Protein AF-A0A8R7QCN0-F1 (afdb_monomer_lite)

Radius of gyration: 29.91 Å; chains: 1; bounding box: 81×60×98 Å

Foldseek 3Di:
DDDDDDDDDDDPDDDDDPDDPPPPDDDDDDDDDDDDDDDDDDDDDDDDDDDDDDPPDPPPPPPQPWDKDKDWDWDQLQQFQKADDDPPTHHVVVVVQVVVCVVQVDGKDKDWPDIDGHRDTDPTTMMMIIDGDPDPDDPPDDDPPDD

InterPro domains:
  IPR001406 Pseudouridine synthase I, TruA [PTHR11142] (59-140)
  IPR020094 Pseudouridine synthase TruA/RsuA/RluB/E/F, N-terminal [G3DSA:3.30.70.580] (64-145)
  IPR020097 Pseudouridine synthase I, TruA, alpha/beta domain [PF01416] (72-139)
  IPR020103 Pseudouridine synthase, catalytic domain superfamily [SSF55120] (66-133)

Organism: Triticum urartu (NCBI:txid4572)

pLDDT: mean 71.64, std 24.47, range [29.69, 98.75]

Structure (mmCIF, N/CA/C/O backbone):
data_AF-A0A8R7QCN0-F1
#
_entry.id   AF-A0A8R7QCN0-F1
#
loop_
_atom_site.group_PDB
_atom_site.id
_atom_site.type_symbol
_atom_site.label_atom_id
_atom_site.label_alt_id
_atom_site.label_comp_id
_atom_site.label_asym_id
_atom_site.label_entity_id
_atom_site.label_seq_id
_atom_site.pdbx_PDB_ins_code
_atom_site.Cartn_x
_atom_site.Cartn_y
_atom_site.Cartn_z
_atom_site.occupancy
_atom_site.B_iso_or_equiv
_atom_site.auth_seq_id
_atom_site.auth_comp_id
_atom_site.auth_asym_id
_atom_site.auth_atom_id
_atom_site.pdbx_PDB_model_num
ATOM 1 N N . MET A 1 1 ? 46.929 -16.250 -44.861 1.00 38.62 1 MET A N 1
ATOM 2 C CA . MET A 1 1 ? 47.378 -17.323 -43.952 1.00 38.62 1 MET A CA 1
ATOM 3 C C . MET A 1 1 ? 47.033 -16.895 -42.537 1.00 38.62 1 MET A C 1
ATOM 5 O O . MET A 1 1 ? 47.497 -15.836 -42.154 1.00 38.62 1 MET A O 1
ATOM 9 N N . SER A 1 2 ? 46.220 -17.712 -41.854 1.00 43.03 2 SER A N 1
ATOM 10 C CA . SER A 1 2 ? 46.008 -17.809 -40.394 1.00 43.03 2 SER A CA 1
ATOM 11 C C . SER A 1 2 ? 45.502 -16.584 -39.616 1.00 43.03 2 SER A C 1
ATOM 13 O O . SER A 1 2 ? 45.979 -15.481 -39.806 1.00 43.03 2 SER A O 1
ATOM 15 N N . ALA A 1 3 ? 44.604 -16.698 -38.641 1.00 41.59 3 ALA A N 1
ATOM 16 C CA . ALA A 1 3 ? 43.683 -17.749 -38.209 1.00 41.59 3 ALA A CA 1
ATOM 17 C C . ALA A 1 3 ? 42.694 -17.070 -37.240 1.00 41.59 3 ALA A C 1
ATOM 19 O O . ALA A 1 3 ? 43.055 -16.113 -36.558 1.00 41.59 3 ALA A O 1
ATOM 20 N N . ALA A 1 4 ? 41.459 -17.564 -37.195 1.00 44.78 4 ALA A N 1
ATOM 21 C CA . ALA A 1 4 ? 40.470 -17.205 -36.187 1.00 44.78 4 ALA A CA 1
ATOM 22 C C . ALA A 1 4 ? 40.949 -17.617 -34.782 1.00 44.78 4 ALA A C 1
ATOM 24 O O . ALA A 1 4 ? 41.517 -18.698 -34.627 1.00 44.78 4 ALA A O 1
ATOM 25 N N . SER A 1 5 ? 40.677 -16.799 -33.764 1.00 42.38 5 SER A N 1
ATOM 26 C CA . SER A 1 5 ? 40.748 -17.218 -32.361 1.00 42.38 5 SER A CA 1
ATOM 27 C C . SER A 1 5 ? 39.349 -17.187 -31.755 1.00 42.38 5 SER A C 1
ATOM 29 O O . SER A 1 5 ? 38.712 -16.137 -31.669 1.00 42.38 5 SER A O 1
ATOM 31 N N . SER A 1 6 ? 38.900 -18.382 -31.400 1.00 44.47 6 SER A N 1
ATOM 32 C CA . SER A 1 6 ? 37.605 -18.744 -30.849 1.00 44.47 6 SER A CA 1
ATOM 33 C C . SER A 1 6 ? 37.387 -18.250 -29.417 1.00 44.47 6 SER A C 1
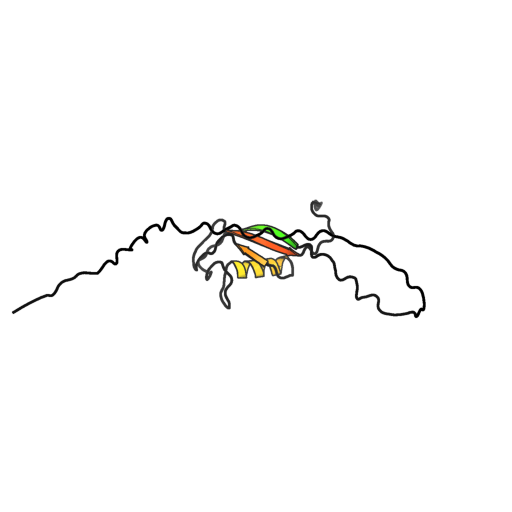ATOM 35 O O . SER A 1 6 ? 38.297 -18.278 -28.596 1.00 44.47 6 SER A O 1
ATOM 37 N N . ASP A 1 7 ? 36.152 -17.821 -29.166 1.00 41.59 7 ASP A N 1
ATOM 38 C CA . ASP A 1 7 ? 35.223 -18.290 -28.128 1.00 41.59 7 ASP A CA 1
ATOM 39 C C . ASP A 1 7 ? 35.794 -18.916 -26.840 1.00 41.59 7 ASP A C 1
ATOM 41 O O . ASP A 1 7 ? 36.429 -19.970 -26.886 1.00 41.59 7 ASP A O 1
ATOM 45 N N . SER A 1 8 ? 35.452 -18.328 -25.686 1.00 44.06 8 SER A N 1
ATOM 46 C CA . SER A 1 8 ? 34.793 -19.034 -24.568 1.00 44.06 8 SER A CA 1
ATOM 47 C C . SER A 1 8 ? 34.525 -18.080 -23.401 1.00 44.06 8 SER A C 1
ATOM 49 O O . SER A 1 8 ? 35.437 -17.506 -22.811 1.00 44.06 8 SER A O 1
ATOM 51 N N . ALA A 1 9 ? 33.246 -17.936 -23.061 1.00 45.06 9 ALA A N 1
ATOM 52 C CA . ALA A 1 9 ? 32.762 -17.252 -21.872 1.00 45.06 9 ALA A CA 1
ATOM 53 C C . ALA A 1 9 ? 33.144 -18.018 -20.589 1.00 45.06 9 ALA A C 1
ATOM 55 O O . ALA A 1 9 ? 32.789 -19.185 -20.423 1.00 45.06 9 ALA A O 1
ATOM 56 N N . GLU A 1 10 ? 33.821 -17.349 -19.653 1.00 42.72 10 GLU A N 1
ATOM 57 C CA . GLU A 1 10 ? 34.035 -17.854 -18.294 1.00 42.72 10 GLU A CA 1
ATOM 58 C C . GLU A 1 10 ? 32.732 -17.764 -17.487 1.00 42.72 10 GLU A C 1
ATOM 60 O O . GLU A 1 10 ? 32.305 -16.698 -17.039 1.00 42.72 10 GLU A O 1
ATOM 65 N N . ILE A 1 11 ? 32.088 -18.912 -17.284 1.00 42.19 11 ILE A N 1
ATOM 66 C CA . ILE A 1 11 ? 31.006 -19.072 -16.315 1.00 42.19 11 ILE A CA 1
ATOM 67 C C . ILE A 1 11 ? 31.655 -19.186 -14.933 1.00 42.19 11 ILE A C 1
ATOM 69 O O . ILE A 1 11 ? 32.186 -20.233 -14.566 1.00 42.19 11 ILE A O 1
ATOM 73 N N . ALA A 1 12 ? 31.606 -18.102 -14.159 1.00 43.50 12 ALA A N 1
ATOM 74 C CA . ALA A 1 12 ? 32.033 -18.088 -12.766 1.00 43.50 12 ALA A CA 1
ATOM 75 C C . ALA A 1 12 ? 31.157 -19.046 -11.939 1.00 43.50 12 ALA A C 1
ATOM 77 O O . ALA A 1 12 ? 30.015 -18.747 -11.582 1.00 43.50 12 ALA A O 1
ATOM 78 N N . THR A 1 13 ? 31.693 -20.225 -11.634 1.00 43.62 13 THR A N 1
ATOM 79 C CA . THR A 1 13 ? 31.077 -21.182 -10.717 1.00 43.62 13 THR A CA 1
ATOM 80 C C . THR A 1 13 ? 31.020 -20.579 -9.317 1.00 43.62 13 THR A C 1
ATOM 82 O O . THR A 1 13 ? 32.052 -20.307 -8.703 1.00 43.62 13 THR A O 1
ATOM 85 N N . ALA A 1 14 ? 29.807 -20.383 -8.799 1.00 49.41 14 ALA A N 1
ATOM 86 C CA . ALA A 1 14 ? 29.559 -19.984 -7.422 1.00 49.41 14 ALA A CA 1
ATOM 87 C C . ALA A 1 14 ? 30.157 -21.025 -6.459 1.00 49.41 14 ALA A C 1
ATOM 89 O O . ALA A 1 14 ? 29.590 -22.098 -6.241 1.00 49.41 14 ALA A O 1
ATOM 90 N N . SER A 1 15 ? 31.320 -20.701 -5.891 1.00 47.34 15 SER A N 1
ATOM 91 C CA . SER A 1 15 ? 31.954 -21.468 -4.823 1.00 47.34 15 SER A CA 1
ATOM 92 C C . SER A 1 15 ? 31.022 -21.476 -3.610 1.00 47.34 15 SER A C 1
ATOM 94 O O . SER A 1 15 ? 30.825 -20.455 -2.943 1.00 47.34 15 SER A O 1
ATOM 96 N N . LYS A 1 16 ? 30.372 -22.619 -3.360 1.00 52.97 16 LYS A N 1
ATOM 97 C CA . LYS A 1 16 ? 29.611 -22.857 -2.131 1.00 52.97 16 LYS A CA 1
ATOM 98 C C . LYS A 1 16 ? 30.584 -22.687 -0.970 1.00 52.97 16 LYS A C 1
ATOM 100 O O . LYS A 1 16 ? 31.524 -23.467 -0.844 1.00 52.97 16 LYS A O 1
ATOM 105 N N . ARG A 1 17 ? 30.372 -21.653 -0.148 1.00 53.75 17 ARG A N 1
ATOM 106 C CA . ARG A 1 17 ? 31.164 -21.444 1.069 1.00 53.75 17 ARG A CA 1
ATOM 107 C C . ARG A 1 17 ? 31.120 -22.740 1.890 1.00 53.75 17 ARG A C 1
ATOM 109 O O . ARG A 1 17 ? 30.017 -23.260 2.083 1.00 53.75 17 ARG A O 1
ATOM 116 N N . PRO A 1 18 ? 32.267 -23.280 2.328 1.00 55.44 18 PRO A N 1
ATOM 117 C CA . PRO A 1 18 ? 32.273 -24.461 3.173 1.00 55.44 18 PRO A CA 1
ATOM 118 C C . PRO A 1 18 ? 31.493 -24.158 4.455 1.00 55.44 18 PRO A C 1
ATOM 120 O O . PRO A 1 18 ? 31.589 -23.066 5.014 1.00 55.44 18 PRO A O 1
ATOM 123 N N . PHE A 1 19 ? 30.668 -25.118 4.862 1.00 53.12 19 PHE A N 1
ATOM 124 C CA . PHE A 1 19 ? 29.919 -25.068 6.109 1.00 53.12 19 PHE A CA 1
ATOM 125 C C . PHE A 1 19 ? 30.932 -25.062 7.257 1.00 53.12 19 PHE A C 1
ATOM 127 O O . PHE A 1 19 ? 31.676 -26.028 7.404 1.00 53.12 19 PHE A O 1
ATOM 134 N N . ASP A 1 20 ? 31.006 -23.964 8.006 1.00 65.88 20 ASP A N 1
ATOM 135 C CA . ASP A 1 20 ? 31.843 -23.855 9.199 1.00 65.88 20 ASP A CA 1
ATOM 136 C C . ASP A 1 20 ? 31.054 -24.405 10.401 1.00 65.88 20 ASP A C 1
ATOM 138 O O . ASP A 1 20 ? 30.088 -23.766 10.831 1.00 65.88 20 ASP A O 1
ATOM 142 N N . PRO A 1 21 ? 31.406 -25.589 10.938 1.00 57.31 21 PRO A N 1
ATOM 143 C CA . PRO A 1 21 ? 30.690 -26.191 12.057 1.00 57.31 21 PRO A CA 1
ATOM 144 C C . PRO A 1 21 ? 30.990 -25.507 13.405 1.00 57.31 21 PRO A C 1
ATOM 146 O O . PRO A 1 21 ? 30.455 -25.948 14.421 1.00 57.31 21 PRO A O 1
ATOM 149 N N . TYR A 1 22 ? 31.823 -24.456 13.435 1.00 59.56 22 TYR A N 1
ATOM 150 C CA . TYR A 1 22 ? 32.251 -23.758 14.655 1.00 59.56 22 TYR A CA 1
ATOM 151 C C . TYR A 1 22 ? 31.707 -22.331 14.806 1.00 59.56 22 TYR A C 1
ATOM 153 O O . TYR A 1 22 ? 32.154 -21.598 15.693 1.00 59.56 22 TYR A O 1
ATOM 161 N N . LEU A 1 23 ? 30.707 -21.931 14.015 1.00 57.31 23 LEU A N 1
ATOM 162 C CA . LEU A 1 23 ? 29.909 -20.742 14.323 1.00 57.31 23 LEU A CA 1
ATOM 163 C C . LEU A 1 23 ? 29.146 -20.996 15.628 1.00 57.31 23 LEU A C 1
ATOM 165 O O . LEU A 1 23 ? 28.084 -21.611 15.637 1.00 57.31 23 LEU A O 1
ATOM 169 N N . ALA A 1 24 ? 29.742 -20.563 16.740 1.00 57.66 24 ALA A N 1
ATOM 170 C CA . ALA A 1 24 ? 29.119 -20.572 18.051 1.00 57.66 24 ALA A CA 1
ATOM 171 C C . ALA A 1 24 ? 27.722 -19.952 17.944 1.00 57.66 24 ALA A C 1
ATOM 173 O O . ALA A 1 24 ? 27.579 -18.840 17.427 1.00 57.66 24 ALA A O 1
ATOM 174 N N . ASP A 1 25 ? 26.709 -20.683 18.414 1.00 62.59 25 ASP A N 1
ATOM 175 C CA . ASP A 1 25 ? 25.338 -20.188 18.468 1.00 62.59 25 ASP A CA 1
ATOM 176 C C . ASP A 1 25 ? 25.339 -18.813 19.153 1.00 62.59 25 ASP A C 1
ATOM 178 O O . ASP A 1 25 ? 25.856 -18.694 20.274 1.00 62.59 25 ASP A O 1
ATOM 182 N N . PRO A 1 26 ? 24.801 -17.754 18.516 1.00 61.84 26 PRO A N 1
ATOM 183 C CA . PRO A 1 26 ? 24.686 -16.466 19.171 1.00 61.84 26 PRO A CA 1
ATOM 184 C C . PRO A 1 26 ? 23.806 -16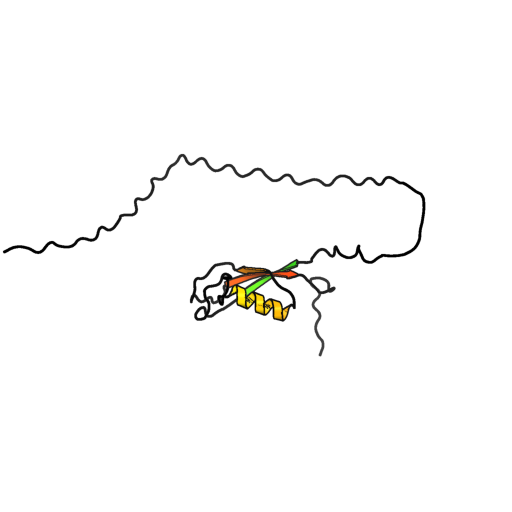.659 20.403 1.00 61.84 26 PRO A C 1
ATOM 186 O O . PRO A 1 26 ? 22.641 -17.053 20.305 1.00 61.84 26 PRO A O 1
ATOM 189 N N . SER A 1 27 ? 24.383 -16.414 21.579 1.00 58.09 27 SER A N 1
ATOM 190 C CA . SER A 1 27 ? 23.649 -16.514 22.830 1.00 58.09 27 SER A CA 1
ATOM 191 C C . SER A 1 27 ? 22.417 -15.602 22.765 1.00 58.09 27 SER A C 1
ATOM 193 O O . SER A 1 27 ? 22.504 -14.466 22.284 1.00 58.09 27 SER A O 1
ATOM 195 N N . PRO A 1 28 ? 21.242 -16.085 23.206 1.00 55.19 28 PRO A N 1
ATOM 196 C CA . PRO A 1 28 ? 20.036 -15.277 23.172 1.00 55.19 28 PRO A CA 1
ATOM 197 C C . PRO A 1 28 ? 20.249 -14.008 24.011 1.00 55.19 28 PRO A C 1
ATOM 199 O O . PRO A 1 28 ? 20.808 -14.095 25.110 1.00 55.19 28 PRO A O 1
ATOM 202 N N . PRO A 1 29 ? 19.815 -12.829 23.525 1.00 58.94 29 PRO A N 1
ATOM 203 C CA . PRO A 1 29 ? 19.999 -11.581 24.252 1.00 58.94 29 PRO A CA 1
ATOM 204 C C . PRO A 1 29 ? 19.328 -11.663 25.627 1.00 58.94 29 PRO A C 1
ATOM 206 O O . PRO A 1 29 ? 18.272 -12.282 25.796 1.00 58.94 29 PRO A O 1
ATOM 209 N N . SER A 1 30 ? 19.950 -11.035 26.624 1.00 59.88 30 SER A N 1
ATOM 210 C CA . SER A 1 30 ? 19.446 -11.001 27.994 1.00 59.88 30 SER A CA 1
ATOM 211 C C . SER A 1 30 ? 18.025 -10.425 28.043 1.00 59.88 30 SER A C 1
ATOM 213 O O . SER A 1 30 ? 17.713 -9.405 27.428 1.00 59.88 30 SER A O 1
ATOM 215 N N . LYS A 1 31 ? 17.130 -11.102 28.778 1.00 58.19 31 LYS A N 1
ATOM 216 C CA . LYS A 1 31 ? 15.742 -10.659 28.975 1.00 58.19 31 LYS A CA 1
ATOM 217 C C . LYS A 1 31 ? 15.738 -9.284 29.650 1.00 58.19 31 LYS A C 1
ATOM 219 O O . LYS A 1 31 ? 16.268 -9.142 30.749 1.00 58.19 31 LYS A O 1
ATOM 224 N N . LEU A 1 32 ? 15.099 -8.302 29.012 1.00 55.72 32 LEU A N 1
ATOM 225 C CA . LEU A 1 32 ? 14.836 -6.983 29.593 1.00 55.72 32 LEU A CA 1
ATOM 226 C C . LEU A 1 32 ? 14.117 -7.138 30.944 1.00 55.72 32 LEU A C 1
ATOM 228 O O . LEU A 1 32 ? 13.079 -7.801 31.029 1.00 55.72 32 LEU A O 1
ATOM 232 N N . GLN A 1 33 ? 14.671 -6.530 31.996 1.00 49.09 33 GLN A N 1
ATOM 233 C CA . GLN A 1 33 ? 14.044 -6.499 33.315 1.00 49.09 33 GLN A CA 1
ATOM 234 C C . GLN A 1 33 ? 12.736 -5.706 33.257 1.00 49.09 33 GLN A C 1
ATOM 236 O O . GLN A 1 33 ? 12.685 -4.554 32.830 1.00 49.09 33 GLN A O 1
ATOM 241 N N . ARG A 1 34 ? 11.664 -6.350 33.715 1.00 42.19 34 ARG A N 1
ATOM 242 C CA . ARG A 1 34 ? 10.357 -5.736 33.929 1.00 42.19 34 ARG A CA 1
ATOM 243 C C . ARG A 1 34 ? 10.473 -4.831 35.159 1.00 42.19 34 ARG A C 1
ATOM 245 O O . ARG A 1 34 ? 10.591 -5.347 36.265 1.00 42.19 34 ARG A O 1
ATOM 252 N N . PHE A 1 35 ? 10.478 -3.512 34.962 1.00 39.28 35 PHE A N 1
ATOM 253 C CA . PHE A 1 35 ? 10.437 -2.543 36.060 1.00 39.28 35 PHE A CA 1
ATOM 254 C C . PHE A 1 35 ? 9.152 -2.760 36.866 1.00 39.28 35 PHE A C 1
ATOM 256 O O . PHE A 1 35 ? 8.046 -2.537 36.370 1.00 39.28 35 PHE A O 1
ATOM 263 N N . SER A 1 36 ? 9.305 -3.265 38.087 1.00 40.31 36 SER A N 1
ATOM 264 C CA . SER A 1 36 ? 8.235 -3.345 39.071 1.00 40.31 36 SER A CA 1
ATOM 265 C C . SER A 1 36 ? 7.957 -1.951 39.616 1.00 40.31 36 SER A C 1
ATOM 267 O O . SER A 1 36 ? 8.863 -1.234 40.029 1.00 40.31 36 SER A O 1
ATOM 269 N N . GLN A 1 37 ? 6.683 -1.595 39.580 1.00 47.97 37 GLN A N 1
ATOM 270 C CA . GLN A 1 37 ? 6.100 -0.377 40.106 1.00 47.97 37 GLN A CA 1
ATOM 271 C C . GLN A 1 37 ? 6.156 -0.377 41.641 1.00 47.97 37 GLN A C 1
ATOM 273 O O . GLN A 1 37 ? 5.504 -1.199 42.280 1.00 47.97 37 GLN A O 1
ATOM 278 N N . SER A 1 38 ? 6.921 0.548 42.207 1.00 39.97 38 SER A N 1
ATOM 279 C CA . SER A 1 38 ? 6.882 1.009 43.600 1.00 39.97 38 SER A CA 1
ATOM 280 C C . SER A 1 38 ? 7.568 2.390 43.559 1.00 39.97 38 SER A C 1
ATOM 282 O O . SER A 1 38 ? 8.585 2.540 42.895 1.00 39.97 38 SER A O 1
ATOM 284 N N . ASP A 1 39 ? 7.019 3.507 44.025 1.00 38.31 39 ASP A N 1
ATOM 285 C CA . ASP A 1 39 ? 6.270 3.733 45.247 1.00 38.31 39 ASP A CA 1
ATOM 286 C C . ASP A 1 39 ? 5.387 4.981 45.105 1.00 38.31 39 ASP A C 1
ATOM 288 O O . ASP A 1 39 ? 5.775 5.989 44.512 1.00 38.31 39 ASP A O 1
ATOM 292 N N . ILE A 1 40 ? 4.187 4.904 45.674 1.00 43.50 40 ILE A N 1
ATOM 293 C CA . ILE A 1 40 ? 3.369 6.062 46.030 1.00 43.50 40 ILE A CA 1
ATOM 294 C C . ILE A 1 40 ? 3.667 6.349 47.499 1.00 43.50 40 ILE A C 1
ATOM 296 O O . ILE A 1 40 ? 3.443 5.471 48.327 1.00 43.50 40 ILE A O 1
ATOM 300 N N . SER A 1 41 ? 4.065 7.581 47.812 1.00 37.03 41 SER A N 1
ATOM 301 C CA . SER A 1 41 ? 3.922 8.156 49.153 1.00 37.03 41 SER A CA 1
ATOM 302 C C . SER A 1 41 ? 3.537 9.634 49.025 1.00 37.03 41 SER A C 1
ATOM 304 O O . SER A 1 41 ? 4.290 10.388 48.406 1.00 37.03 41 SER A O 1
ATOM 306 N N . PRO A 1 42 ? 2.384 10.067 49.567 1.00 48.94 42 PRO A N 1
ATOM 307 C CA . PRO A 1 42 ? 2.023 11.475 49.668 1.00 48.94 42 PRO A CA 1
ATOM 308 C C . PRO A 1 42 ? 2.649 12.069 50.937 1.00 48.94 42 PRO A C 1
ATOM 310 O O . PRO A 1 42 ? 2.633 11.434 51.990 1.00 48.94 42 PRO A O 1
ATOM 313 N N . ALA A 1 43 ? 3.199 13.276 50.840 1.00 42.03 43 ALA A N 1
ATOM 314 C CA . ALA A 1 43 ? 3.627 14.050 51.999 1.00 42.03 43 ALA A CA 1
ATOM 315 C C . ALA A 1 43 ? 3.057 15.466 51.891 1.00 42.03 43 ALA A C 1
ATOM 317 O O . ALA A 1 43 ? 3.231 16.146 50.879 1.00 42.03 43 ALA A O 1
ATOM 318 N N . ASP A 1 44 ? 2.338 15.842 52.941 1.00 38.84 44 ASP A N 1
ATOM 319 C CA . ASP A 1 44 ? 1.604 17.084 53.124 1.00 38.84 44 ASP A CA 1
ATOM 320 C C . ASP A 1 44 ? 2.524 18.313 53.216 1.00 38.84 44 ASP A C 1
ATOM 322 O O . ASP A 1 44 ? 3.538 18.295 53.916 1.00 38.84 44 ASP A O 1
ATOM 326 N N . ALA A 1 45 ? 2.115 19.413 52.579 1.00 44.75 45 ALA A N 1
ATOM 327 C CA . ALA A 1 45 ? 2.524 20.767 52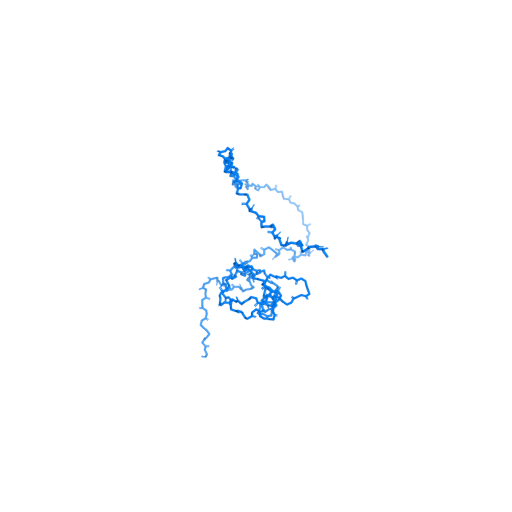.944 1.00 44.75 45 ALA A CA 1
ATOM 328 C C . ALA A 1 45 ? 1.386 21.750 52.615 1.00 44.75 45 ALA A C 1
ATOM 330 O O . ALA A 1 45 ? 1.046 21.974 51.455 1.00 44.75 45 ALA A O 1
ATOM 331 N N . ASP A 1 46 ? 0.784 22.282 53.676 1.00 33.62 46 ASP A N 1
ATOM 332 C CA . ASP A 1 46 ? -0.206 23.359 53.698 1.00 33.62 46 ASP A CA 1
ATOM 333 C C . ASP A 1 46 ? 0.458 24.748 53.551 1.00 33.62 46 ASP A C 1
ATOM 335 O O . ASP A 1 46 ? 1.624 24.903 53.919 1.00 33.62 46 ASP A O 1
ATOM 339 N N . SER A 1 47 ? -0.331 25.732 53.082 1.00 33.94 47 SER A N 1
ATOM 340 C CA . SER A 1 47 ? -0.208 27.204 53.223 1.00 33.94 47 SER A CA 1
ATOM 341 C C . SER A 1 47 ? -0.126 28.037 51.927 1.00 33.94 47 SER A C 1
ATOM 343 O O . SER A 1 47 ? 0.924 28.125 51.295 1.00 33.94 47 SER A O 1
ATOM 345 N N . GLY A 1 48 ? -1.177 28.842 51.698 1.00 29.69 48 GLY A N 1
ATOM 346 C CA . GLY A 1 48 ? -1.075 30.204 51.139 1.00 29.69 48 GLY A CA 1
ATOM 347 C C . GLY A 1 48 ? -1.652 30.393 49.733 1.00 29.69 48 GLY A C 1
ATOM 348 O O . GLY A 1 48 ? -1.114 29.869 48.769 1.00 29.69 48 GLY A O 1
ATOM 349 N N . GLY A 1 49 ? -2.757 31.136 49.617 1.00 30.88 49 GLY A N 1
ATOM 350 C CA . GLY A 1 49 ? -3.525 31.282 48.377 1.00 30.88 49 GLY A CA 1
ATOM 351 C C . GLY A 1 49 ? -3.012 32.318 47.376 1.00 30.88 49 GLY A C 1
ATOM 352 O O . GLY A 1 49 ? -2.152 33.124 47.695 1.00 30.88 49 GLY A O 1
ATOM 353 N N . GLU A 1 50 ? -3.617 32.301 46.186 1.00 32.91 50 GLU A N 1
ATOM 354 C CA . GLU A 1 50 ? -4.187 33.459 45.483 1.00 32.91 50 GLU A CA 1
ATOM 355 C C . GLU A 1 50 ? -4.990 32.970 44.263 1.00 32.91 50 GLU A C 1
ATOM 357 O O . GLU A 1 50 ? -4.702 31.935 43.663 1.00 32.91 50 GLU A O 1
ATOM 362 N N . ALA A 1 51 ? -6.085 33.668 43.970 1.00 39.00 51 ALA A N 1
ATOM 363 C CA . ALA A 1 51 ? -7.075 33.293 42.975 1.00 39.00 51 ALA A CA 1
ATOM 364 C C . ALA A 1 51 ? -6.708 33.798 41.572 1.00 39.00 51 ALA A C 1
ATOM 366 O O . ALA A 1 51 ? -6.361 34.962 41.409 1.00 39.00 51 ALA A O 1
ATOM 367 N N . GLY A 1 52 ? -6.968 32.963 40.560 1.00 37.38 52 GLY A N 1
ATOM 368 C CA . GLY A 1 52 ? -7.321 33.416 39.212 1.00 37.38 52 GLY A CA 1
ATOM 369 C C . GLY A 1 52 ? -6.304 33.113 38.111 1.00 37.38 52 GLY A C 1
ATOM 370 O O . GLY A 1 52 ? -5.196 33.625 38.142 1.00 37.38 52 GLY A O 1
ATOM 371 N N . ALA A 1 53 ? -6.788 32.376 37.098 1.00 47.84 53 ALA A N 1
ATOM 372 C CA . ALA A 1 53 ? -6.162 32.055 35.805 1.00 47.84 53 ALA A CA 1
ATOM 373 C C . ALA A 1 53 ? -4.947 31.101 35.927 1.00 47.84 53 ALA A C 1
ATOM 375 O O . ALA A 1 53 ? -4.031 31.341 36.689 1.00 47.84 53 ALA A O 1
ATOM 376 N N . GLU A 1 54 ? -4.837 29.949 35.264 1.00 41.00 54 GLU A N 1
ATOM 377 C CA . GLU A 1 54 ? -5.203 29.586 33.894 1.00 41.00 54 GLU A CA 1
ATOM 378 C C . GLU A 1 54 ? -5.411 28.054 33.847 1.00 41.00 54 GLU A C 1
ATOM 380 O O . GLU A 1 54 ? -4.463 27.271 33.914 1.00 41.00 54 GLU A O 1
ATOM 385 N N . SER A 1 55 ? -6.663 27.587 33.783 1.00 42.97 55 SER A N 1
ATOM 386 C CA . SER A 1 55 ? -7.004 26.157 33.895 1.00 42.97 55 SER A CA 1
ATOM 387 C C . SER A 1 55 ? -7.014 25.392 32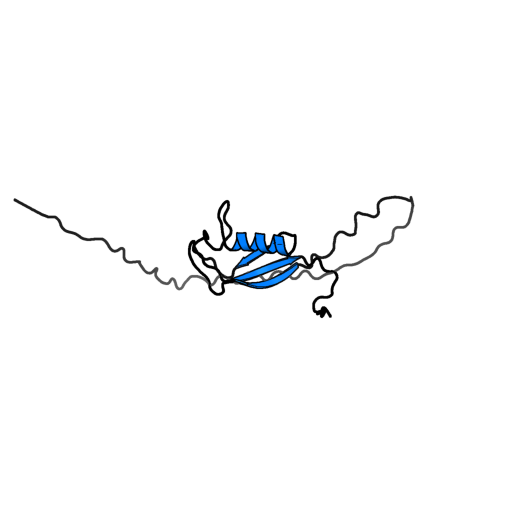.560 1.00 42.97 55 SER A C 1
ATOM 389 O O . SER A 1 55 ? -7.771 24.432 32.419 1.00 42.97 55 SER A O 1
ATOM 391 N N . GLU A 1 56 ? -6.211 25.779 31.565 1.00 45.94 56 GLU A N 1
ATOM 392 C CA . GLU A 1 56 ? -6.272 25.164 30.221 1.00 45.94 56 GLU A CA 1
ATOM 393 C C . GLU A 1 56 ? -5.088 24.247 29.863 1.00 45.94 56 GLU A C 1
ATOM 395 O O . GLU A 1 56 ? -5.101 23.602 28.817 1.00 45.94 56 GLU A O 1
ATOM 400 N N . ALA A 1 57 ? -4.085 24.095 30.735 1.00 46.88 57 ALA A N 1
ATOM 401 C CA . ALA A 1 57 ? -2.847 23.384 30.385 1.00 46.88 57 ALA A CA 1
ATOM 402 C C . ALA A 1 57 ? -2.800 21.877 30.740 1.00 46.88 57 ALA A C 1
ATOM 404 O O . ALA A 1 57 ? -1.837 21.201 30.387 1.00 46.88 57 ALA A O 1
ATOM 405 N N . MET A 1 58 ? -3.815 21.308 31.406 1.00 44.34 58 MET A N 1
ATOM 406 C CA . MET A 1 58 ? -3.760 19.926 31.937 1.00 44.34 58 MET A CA 1
ATOM 407 C C . MET A 1 58 ? -4.926 19.020 31.494 1.00 44.34 58 MET A C 1
ATOM 409 O O . MET A 1 58 ? -5.426 18.200 32.258 1.00 44.34 58 MET A O 1
ATOM 413 N N . ALA A 1 59 ? -5.348 19.117 30.228 1.00 45.66 59 ALA A N 1
ATOM 414 C CA . ALA A 1 59 ? -6.281 18.164 29.596 1.00 45.66 59 ALA A CA 1
ATOM 415 C C . ALA A 1 59 ? -5.647 17.333 28.453 1.00 45.66 59 ALA A C 1
ATOM 417 O O . ALA A 1 59 ? -6.346 16.639 27.713 1.00 45.66 59 ALA A O 1
ATOM 418 N N . GLY A 1 60 ? -4.323 17.411 28.282 1.00 42.53 60 GLY A N 1
ATOM 419 C CA . GLY A 1 60 ? -3.631 16.964 27.066 1.00 42.53 60 GLY A CA 1
ATOM 420 C C . GLY A 1 60 ? -3.149 15.512 27.031 1.00 42.53 60 GLY A C 1
ATOM 421 O O . GLY A 1 60 ? -2.645 15.082 26.002 1.00 42.53 60 GLY A O 1
ATOM 422 N N . ALA A 1 61 ? -3.304 14.730 28.101 1.00 48.31 61 ALA A N 1
ATOM 423 C CA . ALA A 1 61 ? -2.902 13.321 28.119 1.00 48.31 61 ALA A CA 1
ATOM 424 C C . ALA A 1 61 ? -4.101 12.389 27.882 1.00 48.31 61 ALA A C 1
ATOM 426 O O . ALA A 1 61 ? -4.323 11.427 28.619 1.00 48.31 61 ALA A O 1
ATOM 427 N N . ARG A 1 62 ? -4.911 12.643 26.843 1.00 54.47 62 ARG A N 1
ATOM 428 C CA . ARG A 1 62 ? -5.727 11.545 26.304 1.00 54.47 62 ARG A CA 1
ATOM 429 C C . ARG A 1 62 ? -4.730 10.550 25.736 1.00 54.47 62 ARG A C 1
ATOM 431 O O . ARG A 1 62 ? -4.122 10.836 24.715 1.00 54.47 62 ARG A O 1
ATOM 438 N N . LEU A 1 63 ? -4.555 9.412 26.409 1.00 57.41 63 LEU A N 1
ATOM 439 C CA . LEU A 1 63 ? -3.861 8.251 25.854 1.00 57.41 63 LEU A CA 1
ATOM 440 C C . LEU A 1 63 ? -4.318 8.104 24.399 1.00 57.41 63 LEU A C 1
ATOM 442 O O . LEU A 1 63 ? -5.510 7.855 24.173 1.00 57.41 63 LEU A O 1
ATOM 446 N N . SER A 1 64 ? -3.424 8.352 23.434 1.00 63.16 64 SER A N 1
ATOM 447 C CA . SER A 1 64 ? -3.777 8.246 22.024 1.00 63.16 64 SER A CA 1
ATOM 448 C C . SER A 1 64 ? -4.228 6.809 21.813 1.00 63.16 64 SER A C 1
ATOM 450 O O . SER A 1 64 ? -3.481 5.844 21.985 1.00 63.16 64 SER A O 1
ATOM 452 N N . ARG A 1 65 ? -5.528 6.630 21.572 1.00 79.94 65 ARG A N 1
ATOM 453 C CA . ARG A 1 65 ? -6.094 5.295 21.378 1.00 79.94 65 ARG A CA 1
ATOM 454 C C . ARG A 1 65 ? -5.858 4.905 19.933 1.00 79.94 65 ARG A C 1
ATOM 456 O O . ARG A 1 65 ? -6.803 4.838 19.148 1.00 79.94 65 ARG A O 1
ATOM 463 N N . THR A 1 66 ? -4.589 4.724 19.588 1.00 89.06 66 THR A N 1
ATOM 464 C CA . THR A 1 66 ? -4.168 4.224 18.287 1.00 89.06 66 THR A CA 1
ATOM 465 C C . THR A 1 66 ? -4.683 2.803 18.137 1.00 89.06 66 THR A C 1
ATOM 467 O O . THR A 1 66 ? -4.320 1.910 18.900 1.00 89.06 66 THR A O 1
ATOM 470 N N . GLN A 1 67 ? -5.569 2.606 17.169 1.00 91.00 67 GLN A N 1
ATOM 471 C CA . GLN A 1 67 ? -6.090 1.303 16.802 1.00 91.00 67 GLN A CA 1
ATOM 472 C C . GLN A 1 67 ? -5.388 0.836 15.532 1.00 91.00 67 GLN A C 1
ATOM 474 O O . GLN A 1 67 ? -5.314 1.574 14.548 1.00 91.00 67 GLN A O 1
ATOM 479 N N . ARG A 1 68 ? -4.910 -0.408 15.555 1.00 94.88 68 ARG A N 1
ATOM 480 C CA . ARG A 1 68 ? -4.333 -1.067 14.387 1.00 94.88 68 ARG A CA 1
ATOM 481 C C . ARG A 1 68 ? -5.409 -1.845 13.645 1.00 94.88 68 ARG A C 1
ATOM 483 O O . ARG A 1 68 ? -6.108 -2.658 14.253 1.00 94.88 68 ARG A O 1
ATOM 490 N N . TYR A 1 69 ? -5.509 -1.607 12.344 1.00 96.00 69 TYR A N 1
ATOM 491 C CA . TYR A 1 69 ? -6.411 -2.312 11.438 1.00 96.00 69 TYR A CA 1
ATOM 492 C C . TYR A 1 69 ? -5.605 -3.118 10.427 1.00 96.00 69 TYR A C 1
ATOM 494 O O . TYR A 1 69 ? -4.591 -2.637 9.924 1.00 96.00 69 TYR A O 1
ATOM 502 N N . LEU A 1 70 ? -6.066 -4.330 10.127 1.00 97.81 70 LEU A N 1
ATOM 503 C CA . LEU A 1 70 ? -5.558 -5.132 9.020 1.00 97.81 70 LEU A CA 1
ATOM 504 C C . LEU A 1 70 ? -6.389 -4.824 7.773 1.00 97.81 70 LEU A C 1
ATOM 506 O O . LEU A 1 70 ? -7.618 -4.823 7.838 1.00 97.81 70 LEU A O 1
ATOM 510 N N . VAL A 1 71 ? -5.725 -4.570 6.652 1.00 97.50 71 VAL A N 1
ATOM 511 C CA . VAL A 1 71 ? -6.368 -4.219 5.384 1.00 97.50 71 VAL A CA 1
ATOM 512 C C . VAL A 1 71 ? -5.705 -5.027 4.278 1.00 97.50 71 VAL A C 1
ATOM 514 O O . VAL A 1 71 ? -4.483 -5.016 4.159 1.00 97.50 71 VAL A O 1
ATOM 517 N N . ALA A 1 72 ? -6.489 -5.736 3.474 1.00 98.06 72 ALA A N 1
ATOM 518 C CA . ALA A 1 72 ? -6.001 -6.371 2.255 1.00 98.06 72 ALA A CA 1
ATOM 519 C C . ALA A 1 72 ? -6.251 -5.427 1.077 1.00 98.06 72 ALA A C 1
ATOM 521 O O . ALA A 1 72 ? -7.355 -4.896 0.945 1.00 98.06 72 ALA A O 1
ATOM 522 N N . VAL A 1 73 ? -5.231 -5.196 0.251 1.00 97.88 73 VAL A N 1
ATOM 523 C CA . VAL A 1 73 ? -5.330 -4.318 -0.918 1.00 97.88 73 VAL A CA 1
ATOM 524 C C . VAL A 1 73 ? -4.959 -5.058 -2.196 1.00 97.88 73 VAL A C 1
ATOM 526 O O . VAL A 1 73 ? -3.954 -5.769 -2.259 1.00 97.88 73 VAL A O 1
ATOM 529 N N . GLU A 1 74 ? -5.771 -4.841 -3.222 1.00 98.44 74 GLU A N 1
ATOM 530 C CA . GLU A 1 74 ? -5.492 -5.219 -4.602 1.00 98.44 74 GLU A CA 1
ATOM 531 C C . GLU A 1 74 ? -5.003 -3.988 -5.370 1.00 98.44 74 GLU A C 1
ATOM 533 O O . GLU A 1 74 ? -5.500 -2.876 -5.158 1.00 98.44 74 GLU A O 1
ATOM 538 N N . TYR A 1 75 ? -4.027 -4.163 -6.260 1.00 98.31 75 TYR A N 1
ATOM 539 C CA . TYR A 1 75 ? -3.601 -3.099 -7.161 1.00 98.31 75 TYR A CA 1
ATOM 540 C C . TYR A 1 75 ? -2.988 -3.618 -8.461 1.00 98.31 75 TYR A C 1
ATOM 542 O O . TYR A 1 75 ? -2.209 -4.574 -8.490 1.00 98.31 75 TYR A O 1
ATOM 550 N N . ASP A 1 76 ? -3.266 -2.873 -9.531 1.00 98.38 76 ASP A N 1
ATOM 551 C CA . ASP A 1 76 ? -2.491 -2.911 -10.762 1.00 98.38 76 ASP A CA 1
ATOM 552 C C . ASP A 1 76 ? -1.218 -2.058 -10.602 1.00 98.38 76 ASP A C 1
ATOM 554 O O . ASP A 1 76 ? -1.282 -0.831 -10.478 1.00 98.38 76 ASP A O 1
ATOM 558 N N . GLY A 1 77 ? -0.059 -2.722 -10.614 1.00 98.31 77 GLY A N 1
ATOM 559 C CA . GLY A 1 77 ? 1.260 -2.119 -10.458 1.00 98.31 77 GLY A CA 1
ATOM 560 C C . GLY A 1 77 ? 1.742 -1.250 -11.618 1.00 98.31 77 GLY A C 1
ATOM 561 O O . GLY A 1 77 ? 2.688 -0.488 -11.415 1.00 98.31 77 GLY A O 1
ATOM 562 N N . THR A 1 78 ? 1.114 -1.300 -12.802 1.00 98.56 78 THR A N 1
ATOM 563 C CA . THR A 1 78 ? 1.617 -0.643 -14.032 1.00 98.56 78 THR A CA 1
ATOM 564 C C . THR A 1 78 ? 1.905 0.852 -13.880 1.00 98.56 78 THR A C 1
ATOM 566 O O . THR A 1 78 ? 2.786 1.389 -14.547 1.00 98.56 78 THR A O 1
ATOM 569 N N . ARG A 1 79 ? 1.179 1.539 -12.990 1.00 98.19 79 ARG A N 1
ATOM 570 C CA . ARG A 1 79 ? 1.300 2.988 -12.747 1.00 98.19 79 ARG A CA 1
ATOM 571 C C . ARG A 1 79 ? 1.912 3.332 -11.387 1.00 98.19 79 ARG A C 1
ATOM 573 O O . ARG A 1 79 ? 1.643 4.421 -10.861 1.00 98.19 79 ARG A O 1
ATOM 580 N N . PHE A 1 80 ? 2.665 2.403 -10.802 1.00 98.56 80 PHE A N 1
ATOM 581 C CA . PHE A 1 80 ? 3.338 2.577 -9.521 1.00 98.56 80 PHE A CA 1
ATOM 582 C C . PHE A 1 80 ? 4.829 2.262 -9.620 1.00 98.56 80 PHE A C 1
ATOM 584 O O . PHE A 1 80 ? 5.237 1.227 -10.146 1.00 98.56 80 PHE A O 1
ATOM 591 N N . SER A 1 81 ? 5.638 3.113 -8.996 1.00 98.50 81 SER A N 1
ATOM 592 C CA . SER A 1 81 ? 7.087 2.948 -8.837 1.00 98.50 81 SER A CA 1
ATOM 593 C C . SER A 1 81 ? 7.433 2.009 -7.666 1.00 98.50 81 SER A C 1
ATOM 595 O O . SER A 1 81 ? 8.402 2.232 -6.944 1.00 98.50 81 SER A O 1
ATOM 597 N N . GLY A 1 82 ? 6.609 0.981 -7.448 1.00 98.31 82 GLY A N 1
ATOM 598 C CA . GLY A 1 82 ? 6.708 0.019 -6.350 1.00 98.31 82 GLY A CA 1
ATOM 599 C C . GLY A 1 82 ? 5.733 0.284 -5.201 1.00 98.31 82 GLY A C 1
ATOM 600 O O . GLY A 1 82 ? 4.983 1.270 -5.187 1.00 98.31 82 GLY A O 1
ATOM 601 N N . SER A 1 83 ? 5.713 -0.629 -4.224 1.00 98.44 83 SER A N 1
ATOM 602 C CA . SER A 1 83 ? 4.779 -0.522 -3.097 1.00 98.44 83 SER A CA 1
ATOM 603 C C . SER A 1 83 ? 5.246 0.439 -2.005 1.00 98.44 83 SER A C 1
ATOM 605 O O . SER A 1 83 ? 4.426 1.162 -1.440 1.00 98.44 83 SER A O 1
ATOM 6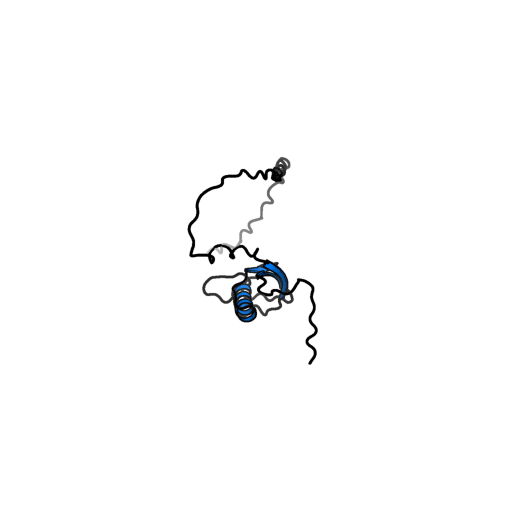07 N N . GLN A 1 84 ? 6.548 0.478 -1.714 1.00 98.06 84 GLN A N 1
ATOM 608 C CA . GLN A 1 84 ? 7.112 1.306 -0.646 1.00 98.06 84 GLN A CA 1
ATOM 609 C C . GLN A 1 84 ? 7.138 2.787 -1.034 1.00 98.06 84 GLN A C 1
ATOM 611 O O . GLN A 1 84 ? 7.495 3.120 -2.157 1.00 98.06 84 GLN A O 1
ATOM 616 N N . GLN A 1 85 ? 6.838 3.673 -0.079 1.00 97.00 85 GLN A N 1
ATOM 617 C CA . GLN A 1 85 ? 6.946 5.121 -0.265 1.00 97.00 85 GLN A CA 1
ATOM 618 C C . GLN A 1 85 ? 8.347 5.527 -0.734 1.00 97.00 85 GLN A C 1
ATOM 620 O O . GLN A 1 85 ? 9.341 5.172 -0.104 1.00 97.00 85 GLN A O 1
ATOM 625 N N . GLN A 1 86 ? 8.392 6.345 -1.781 1.00 94.50 86 GLN A N 1
ATOM 626 C CA . GLN A 1 86 ? 9.590 7.022 -2.267 1.00 94.50 86 GLN A CA 1
ATOM 627 C C . GLN A 1 86 ? 9.271 8.512 -2.487 1.00 94.50 86 GLN A C 1
ATOM 629 O O . GLN A 1 86 ? 8.108 8.851 -2.741 1.00 94.50 86 GLN A O 1
ATOM 634 N N . PRO A 1 87 ? 10.252 9.421 -2.369 1.00 95.50 87 PRO A N 1
ATOM 635 C CA . PRO A 1 87 ? 10.058 10.836 -2.683 1.00 95.50 87 PRO A CA 1
ATOM 636 C C . PRO A 1 87 ? 9.701 11.041 -4.161 1.00 95.50 87 PRO A C 1
ATOM 638 O O . PRO A 1 87 ? 10.282 10.391 -5.025 1.00 95.50 87 PRO A O 1
ATOM 641 N N . ASN A 1 88 ? 8.782 11.967 -4.456 1.00 95.62 88 ASN A N 1
ATOM 642 C CA . ASN A 1 88 ? 8.414 12.391 -5.820 1.00 95.62 88 ASN A CA 1
ATOM 643 C C . ASN A 1 88 ? 7.970 11.261 -6.769 1.00 95.62 88 ASN A C 1
ATOM 645 O O . ASN A 1 88 ? 8.039 11.406 -7.987 1.00 95.62 88 ASN A O 1
ATOM 649 N N . GLN A 1 89 ? 7.524 10.128 -6.228 1.00 97.62 89 GLN A N 1
ATOM 650 C CA . GLN A 1 89 ? 7.113 8.961 -6.998 1.00 97.62 89 GLN A CA 1
ATOM 651 C C . GLN A 1 89 ? 5.739 8.489 -6.545 1.00 97.62 89 GLN A C 1
ATOM 653 O O . GLN A 1 89 ? 5.414 8.490 -5.354 1.00 97.62 89 GLN A O 1
ATOM 658 N N . ARG A 1 90 ? 4.936 8.026 -7.502 1.00 98.25 90 ARG A N 1
ATOM 659 C CA . ARG A 1 90 ? 3.637 7.429 -7.203 1.00 98.25 90 ARG A CA 1
ATOM 660 C C . ARG A 1 90 ? 3.843 5.987 -6.753 1.00 98.25 90 ARG A C 1
ATOM 662 O O . ARG A 1 90 ? 4.278 5.148 -7.533 1.00 98.25 90 ARG A O 1
ATOM 669 N N . THR A 1 91 ? 3.522 5.696 -5.499 1.00 98.75 91 THR A N 1
ATOM 670 C CA . THR A 1 91 ? 3.724 4.380 -4.866 1.00 98.75 91 THR A CA 1
ATOM 671 C C . THR A 1 91 ? 2.431 3.912 -4.212 1.00 98.75 91 THR A C 1
ATOM 673 O O . THR A 1 91 ? 1.556 4.732 -3.915 1.00 98.75 91 THR A O 1
ATOM 676 N N . VAL A 1 92 ? 2.292 2.604 -3.989 1.00 98.31 92 VAL A N 1
ATOM 677 C CA . VAL A 1 92 ? 1.068 2.044 -3.387 1.00 98.31 92 VAL A CA 1
ATOM 678 C C . VAL A 1 92 ? 0.849 2.612 -1.982 1.00 98.31 92 VAL A C 1
ATOM 680 O O . VAL A 1 92 ? -0.223 3.144 -1.702 1.00 98.31 92 VAL A O 1
ATOM 683 N N . VAL A 1 93 ? 1.872 2.587 -1.118 1.00 98.31 93 VAL A N 1
ATOM 684 C CA . VAL A 1 93 ? 1.781 3.148 0.243 1.00 98.31 93 VAL A CA 1
ATOM 685 C C . VAL A 1 93 ? 1.473 4.646 0.219 1.00 98.31 93 VAL A C 1
ATOM 687 O O . VAL A 1 93 ? 0.687 5.100 1.047 1.00 98.31 93 VAL A O 1
ATOM 690 N N . GLY A 1 94 ? 2.029 5.410 -0.726 1.00 98.12 94 GLY A N 1
ATOM 691 C CA . GLY A 1 94 ? 1.741 6.843 -0.837 1.00 98.12 94 GLY A CA 1
ATOM 692 C C . GLY A 1 94 ? 0.287 7.133 -1.164 1.00 98.12 94 GLY A C 1
ATOM 693 O O . GLY A 1 94 ? -0.363 7.897 -0.453 1.00 98.12 94 GLY A O 1
ATOM 694 N N . VAL A 1 95 ? -0.260 6.448 -2.169 1.00 98.06 95 VAL A N 1
ATOM 695 C CA . VAL A 1 95 ? -1.676 6.597 -2.528 1.00 98.06 95 VAL A CA 1
ATOM 696 C C . VAL A 1 95 ? -2.591 6.119 -1.400 1.00 98.06 95 VAL A C 1
ATOM 698 O O . VAL A 1 95 ? -3.592 6.774 -1.115 1.00 98.06 95 VAL A O 1
ATOM 701 N N . LEU A 1 96 ? -2.243 5.029 -0.708 1.00 97.81 96 LEU A N 1
ATOM 702 C CA . LEU A 1 96 ? -3.006 4.578 0.457 1.00 97.81 96 LEU A CA 1
ATOM 703 C C . LEU A 1 96 ? -2.987 5.618 1.582 1.00 97.81 96 LEU A C 1
ATOM 705 O O . LEU A 1 96 ? -4.042 5.924 2.131 1.00 97.81 96 LEU A O 1
ATOM 709 N N . LYS A 1 97 ? -1.829 6.207 1.905 1.00 97.44 97 LYS A N 1
ATOM 710 C CA . LYS A 1 97 ? -1.733 7.267 2.922 1.00 97.44 97 LYS A CA 1
ATOM 711 C C . LYS A 1 97 ? -2.597 8.473 2.568 1.00 97.44 97 LYS A C 1
ATOM 713 O O . LYS A 1 97 ? -3.316 8.963 3.433 1.00 97.44 97 LYS A O 1
ATOM 718 N N . GLU A 1 98 ? -2.572 8.921 1.315 1.00 97.06 98 GLU A N 1
ATOM 719 C CA . GLU A 1 98 ? -3.436 10.012 0.850 1.00 97.06 98 GLU A CA 1
ATOM 720 C C . GLU A 1 98 ? -4.926 9.658 0.946 1.00 97.06 98 GLU A C 1
ATOM 722 O O . GLU A 1 98 ? -5.731 10.485 1.377 1.00 97.06 98 GLU A O 1
ATOM 727 N N . ALA A 1 99 ? -5.305 8.434 0.568 1.00 96.81 99 ALA A N 1
ATOM 728 C CA . ALA A 1 99 ? -6.685 7.964 0.654 1.00 96.81 99 ALA A CA 1
ATOM 729 C C . ALA A 1 99 ? -7.172 7.899 2.109 1.00 96.81 99 ALA A C 1
ATOM 731 O O . ALA A 1 99 ? -8.243 8.419 2.424 1.00 96.81 99 ALA A O 1
ATOM 732 N N . PHE A 1 100 ? -6.366 7.338 3.014 1.00 95.88 100 PHE A N 1
ATOM 733 C CA . PHE A 1 100 ? -6.681 7.304 4.442 1.00 95.88 100 PHE A CA 1
ATOM 734 C C . PHE A 1 100 ? -6.713 8.698 5.064 1.00 95.88 100 PHE A C 1
ATOM 736 O O . PHE A 1 100 ? -7.597 8.968 5.871 1.00 95.88 100 PHE A O 1
ATOM 743 N N . HIS A 1 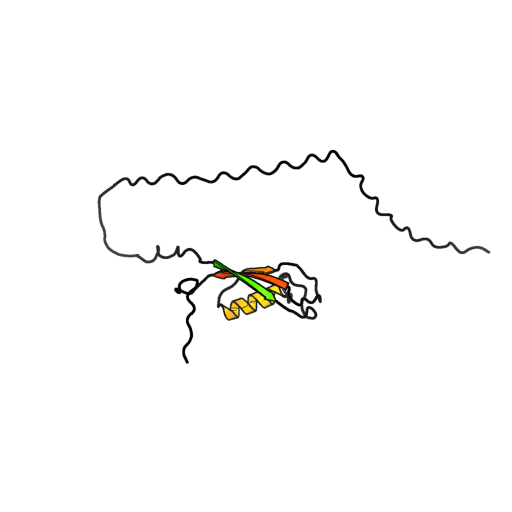101 ? -5.818 9.600 4.660 1.00 94.69 101 HIS A N 1
ATOM 744 C CA . HIS A 1 101 ? -5.859 10.991 5.102 1.00 94.69 101 HIS A CA 1
ATOM 745 C C . HIS A 1 101 ? -7.172 11.668 4.695 1.00 94.69 101 HIS A C 1
ATOM 747 O O . HIS A 1 101 ? -7.811 12.306 5.525 1.00 94.69 101 HIS A O 1
ATOM 753 N N . LYS A 1 102 ? -7.624 11.482 3.448 1.00 95.56 102 LYS A N 1
ATOM 754 C CA . LYS A 1 102 ? -8.924 11.999 2.981 1.00 95.56 102 LYS A CA 1
ATOM 755 C C . LYS A 1 102 ? -10.108 11.370 3.720 1.00 95.56 102 LYS A C 1
ATOM 757 O O . LYS A 1 102 ? -11.096 12.052 3.958 1.00 95.56 102 LYS A O 1
ATOM 762 N N . PHE A 1 103 ? -10.013 10.088 4.069 1.00 93.06 103 PHE A N 1
ATOM 763 C CA . PHE A 1 103 ? -11.084 9.356 4.745 1.00 93.06 103 PHE A CA 1
ATOM 764 C C . PHE A 1 103 ? -11.195 9.691 6.241 1.00 93.06 103 PHE A C 1
ATOM 766 O O . PHE A 1 103 ? -12.297 9.855 6.756 1.00 93.06 103 PHE A O 1
ATOM 773 N N . ILE A 1 104 ? -10.065 9.784 6.944 1.00 90.88 104 ILE A N 1
ATOM 774 C CA . ILE A 1 104 ? -10.009 9.941 8.407 1.00 90.88 104 ILE A CA 1
ATOM 775 C C . ILE A 1 104 ? -9.839 11.415 8.804 1.00 90.88 104 ILE A C 1
ATOM 777 O O . ILE A 1 104 ? -10.236 11.807 9.898 1.00 90.88 104 ILE A O 1
ATOM 781 N N . GLY A 1 105 ? -9.264 12.240 7.926 1.00 90.94 105 GLY A N 1
ATOM 782 C CA . GLY A 1 105 ? -8.958 13.648 8.190 1.00 90.94 105 GLY A CA 1
ATOM 783 C C . GLY A 1 105 ? -7.631 13.881 8.919 1.00 90.94 105 GLY A C 1
ATOM 784 O O . GLY A 1 105 ? -7.374 14.994 9.363 1.00 90.94 105 GLY A O 1
ATOM 785 N N . GLN A 1 106 ? -6.793 12.851 9.062 1.00 90.69 106 GLN A N 1
ATOM 786 C CA . GLN A 1 106 ? -5.493 12.936 9.733 1.00 90.69 106 GLN A CA 1
ATOM 787 C C . GLN A 1 106 ? -4.477 11.987 9.073 1.00 90.69 106 GLN A C 1
ATOM 789 O O . GLN A 1 106 ? -4.879 10.998 8.447 1.00 90.69 106 GLN A O 1
ATOM 794 N N . PRO A 1 107 ? -3.163 12.250 9.188 1.00 92.94 107 PRO A N 1
ATOM 795 C CA . PRO A 1 107 ? -2.143 11.364 8.641 1.00 92.94 107 PRO A CA 1
ATOM 796 C C . PRO A 1 107 ? -2.131 10.012 9.365 1.00 92.94 107 PRO A C 1
ATOM 798 O O . PRO A 1 107 ? -2.395 9.927 10.562 1.00 92.94 107 PRO A O 1
ATOM 801 N N . VAL A 1 108 ? -1.788 8.951 8.633 1.00 95.12 108 VAL A N 1
ATOM 802 C CA . VAL A 1 108 ? -1.692 7.587 9.170 1.00 95.12 108 VAL A CA 1
ATOM 803 C C . VAL A 1 108 ? -0.364 6.924 8.819 1.00 95.12 108 VAL A C 1
ATOM 805 O O . VAL A 1 108 ? 0.281 7.240 7.810 1.00 95.12 108 VAL A O 1
ATOM 808 N N . SER A 1 109 ? 0.012 5.943 9.635 1.00 95.75 109 SER A N 1
ATOM 809 C CA . SER A 1 109 ? 1.130 5.039 9.362 1.00 95.75 109 SER A CA 1
ATOM 810 C C . SER A 1 109 ? 0.610 3.759 8.720 1.00 95.75 109 SER A C 1
ATOM 812 O O . SER A 1 109 ? -0.349 3.169 9.208 1.00 95.75 109 SER A O 1
ATOM 814 N N . ILE A 1 110 ? 1.244 3.336 7.625 1.00 97.75 110 ILE A N 1
ATOM 815 C CA . ILE A 1 110 ? 0.862 2.151 6.847 1.00 97.75 110 ILE A CA 1
ATOM 816 C C . ILE A 1 110 ? 2.108 1.317 6.594 1.00 97.75 110 ILE A C 1
ATOM 818 O O . ILE A 1 110 ? 3.111 1.848 6.108 1.00 97.75 110 ILE A O 1
ATOM 822 N N . PHE A 1 111 ? 2.015 0.020 6.866 1.00 97.62 111 PHE A N 1
ATOM 823 C CA . PHE A 1 111 ? 3.072 -0.949 6.599 1.00 97.62 111 PHE A CA 1
ATOM 824 C C . PHE A 1 111 ? 2.481 -2.174 5.922 1.00 97.62 111 PHE A C 1
ATOM 826 O O . PHE A 1 111 ? 1.540 -2.777 6.435 1.00 97.62 111 PHE A O 1
ATOM 833 N N . CYS A 1 112 ? 3.046 -2.552 4.784 1.00 97.81 112 CYS A N 1
ATOM 834 C CA . CYS A 1 112 ? 2.608 -3.722 4.038 1.00 97.81 112 CYS A CA 1
ATOM 835 C C . CYS A 1 112 ? 3.456 -4.949 4.369 1.00 97.81 112 CYS A C 1
ATOM 837 O O . CYS A 1 112 ? 4.606 -4.831 4.789 1.00 97.81 112 CYS A O 1
ATOM 839 N N . SER A 1 113 ? 2.862 -6.124 4.187 1.00 97.75 113 SER A N 1
ATOM 840 C CA . SER A 1 113 ? 3.452 -7.433 4.472 1.00 97.75 113 SER A CA 1
ATOM 841 C C . SER A 1 113 ? 4.668 -7.733 3.600 1.00 97.75 113 SER A C 1
ATOM 843 O O . SER A 1 113 ? 5.589 -8.419 4.036 1.00 97.75 113 SER A O 1
ATOM 845 N N . SER A 1 114 ? 4.691 -7.185 2.384 1.00 97.00 114 SER A N 1
ATOM 846 C CA . SER A 1 114 ? 5.781 -7.338 1.434 1.00 97.00 114 SER A CA 1
ATOM 847 C C . SER A 1 114 ? 6.016 -6.060 0.630 1.00 97.00 114 SER A C 1
ATOM 849 O O . SER A 1 114 ? 5.125 -5.224 0.418 1.00 97.00 114 SER A O 1
ATOM 851 N N . ARG A 1 115 ? 7.260 -5.920 0.169 1.00 97.69 115 ARG A N 1
ATOM 852 C CA . ARG A 1 115 ? 7.639 -4.947 -0.853 1.00 97.69 115 ARG A CA 1
ATOM 853 C C . ARG A 1 115 ? 7.397 -5.548 -2.231 1.00 97.69 115 ARG A C 1
ATOM 855 O O . ARG A 1 115 ? 7.661 -6.727 -2.440 1.00 97.69 115 ARG A O 1
ATOM 862 N N . THR A 1 116 ? 6.949 -4.721 -3.163 1.00 98.19 116 THR A N 1
ATOM 863 C CA . THR A 1 116 ? 6.910 -5.057 -4.584 1.00 98.19 116 THR A CA 1
ATOM 864 C C . THR A 1 116 ? 7.661 -3.992 -5.366 1.00 98.19 116 THR A C 1
ATOM 866 O O . THR A 1 116 ? 7.612 -2.807 -5.009 1.00 98.19 116 THR A O 1
ATOM 869 N N . ASP A 1 117 ? 8.344 -4.417 -6.423 1.00 98.50 117 ASP A N 1
ATOM 870 C CA . ASP A 1 117 ? 9.049 -3.519 -7.333 1.00 98.50 117 ASP A CA 1
ATOM 871 C C . ASP A 1 117 ? 8.069 -2.765 -8.246 1.00 98.50 117 ASP A C 1
ATOM 873 O O . ASP A 1 117 ? 6.855 -3.004 -8.235 1.00 98.50 117 ASP A O 1
ATOM 877 N N . ALA A 1 118 ? 8.590 -1.806 -9.013 1.00 98.38 118 ALA A N 1
ATOM 878 C CA . ALA A 1 118 ? 7.805 -1.039 -9.974 1.00 98.38 118 ALA A CA 1
ATOM 879 C C . ALA A 1 118 ? 7.132 -1.955 -11.007 1.00 98.38 118 ALA A C 1
ATOM 881 O O . ALA A 1 118 ? 7.739 -2.908 -11.492 1.00 98.38 118 ALA A O 1
ATOM 882 N N . GLY A 1 119 ? 5.870 -1.673 -11.335 1.00 98.25 119 GLY A N 1
ATOM 883 C CA . GLY A 1 119 ? 5.096 -2.474 -12.287 1.00 98.25 119 GLY A CA 1
ATOM 884 C C . GLY A 1 119 ? 4.479 -3.762 -11.725 1.00 98.25 119 GLY A C 1
ATOM 885 O O . GLY A 1 119 ? 3.549 -4.281 -12.332 1.00 98.25 119 GLY A O 1
ATOM 886 N N . VAL A 1 120 ? 4.924 -4.270 -10.569 1.00 98.62 120 VAL A N 1
ATOM 887 C CA . VAL A 1 120 ? 4.415 -5.532 -9.999 1.00 98.62 120 VAL A CA 1
ATOM 888 C C . VAL A 1 120 ? 3.005 -5.359 -9.431 1.00 98.62 120 VAL A C 1
ATOM 890 O O . VAL A 1 120 ? 2.752 -4.441 -8.651 1.00 98.62 120 VAL A O 1
ATOM 893 N N . HIS A 1 121 ? 2.098 -6.270 -9.784 1.00 98.56 121 HIS A N 1
ATOM 894 C CA . HIS A 1 121 ? 0.707 -6.297 -9.319 1.00 98.56 121 HIS A CA 1
ATOM 895 C C . HIS A 1 121 ? 0.550 -7.119 -8.032 1.00 98.56 121 HIS A C 1
ATOM 897 O O . HIS A 1 121 ? 1.370 -7.991 -7.734 1.00 98.56 121 HIS A O 1
ATOM 903 N N . ALA A 1 122 ? -0.537 -6.893 -7.297 1.00 98.19 122 ALA A N 1
ATOM 904 C CA . ALA A 1 122 ? -0.921 -7.752 -6.181 1.00 98.19 122 ALA A CA 1
ATOM 905 C C . ALA A 1 122 ? -2.440 -7.905 -6.112 1.00 98.19 122 ALA A C 1
ATOM 907 O O . ALA A 1 122 ? -3.153 -6.910 -6.163 1.00 98.19 122 ALA A O 1
ATOM 908 N N . LEU A 1 123 ? -2.915 -9.139 -5.929 1.00 98.31 123 LEU A N 1
ATOM 909 C CA . LEU A 1 123 ? -4.334 -9.437 -5.688 1.00 98.31 123 LEU A CA 1
ATOM 910 C C . LEU A 1 123 ? -4.742 -9.195 -4.228 1.00 98.31 123 LEU A C 1
ATOM 912 O O . LEU A 1 123 ? -5.884 -8.877 -3.938 1.00 98.31 123 LEU A O 1
ATOM 916 N N . SER A 1 124 ? -3.811 -9.376 -3.290 1.00 97.69 124 SER A N 1
ATOM 917 C CA . SER A 1 124 ? -4.080 -9.211 -1.860 1.00 97.69 124 SER A CA 1
ATOM 918 C C . SER A 1 124 ? -2.779 -8.974 -1.093 1.00 97.69 124 SER A C 1
ATOM 920 O O . SER A 1 124 ? -2.313 -9.841 -0.349 1.00 97.69 124 SER A O 1
ATOM 922 N N . ASN A 1 125 ? -2.169 -7.799 -1.263 1.00 98.25 125 ASN A N 1
ATOM 923 C CA . ASN A 1 125 ? -1.088 -7.385 -0.370 1.00 98.25 125 ASN A CA 1
ATOM 924 C C . ASN A 1 125 ? -1.711 -6.925 0.951 1.00 98.25 125 ASN A C 1
ATOM 926 O O . ASN A 1 125 ? -2.533 -6.011 0.979 1.00 98.25 125 ASN A O 1
ATOM 930 N N . VAL A 1 126 ? -1.356 -7.578 2.050 1.00 98.44 126 VAL A N 1
ATOM 931 C CA . VAL A 1 126 ? -1.914 -7.252 3.363 1.00 98.44 126 VAL A CA 1
ATOM 932 C C . VAL A 1 126 ? -1.081 -6.145 3.989 1.00 98.44 126 VAL A C 1
ATOM 934 O O . VAL A 1 126 ? 0.143 -6.235 4.014 1.00 98.44 126 VAL A O 1
ATOM 937 N N . CYS A 1 127 ? -1.721 -5.114 4.527 1.00 98.19 127 CYS A N 1
ATOM 938 C CA . CYS A 1 127 ? -1.068 -4.031 5.245 1.00 98.19 127 CYS A CA 1
ATOM 939 C C . CYS A 1 127 ? -1.734 -3.824 6.609 1.00 98.19 127 CYS A C 1
ATOM 941 O O . CYS A 1 127 ? -2.925 -4.089 6.782 1.00 98.19 127 CYS A O 1
ATOM 943 N N . HIS A 1 128 ? -0.971 -3.341 7.586 1.00 98.06 128 HIS A N 1
ATOM 944 C CA . HIS A 1 128 ? -1.542 -2.788 8.805 1.00 98.06 128 HIS A CA 1
ATOM 945 C C . HIS A 1 128 ? -1.491 -1.264 8.774 1.00 98.06 128 HIS A C 1
ATOM 947 O O . HIS A 1 128 ? -0.526 -0.672 8.282 1.00 98.06 128 HIS A O 1
ATOM 953 N N . VAL A 1 129 ? -2.547 -0.647 9.300 1.00 97.50 129 VAL A N 1
ATOM 954 C CA . VAL A 1 129 ? -2.699 0.805 9.393 1.00 97.50 129 VAL A CA 1
ATOM 955 C C . VAL A 1 129 ? -2.974 1.181 10.835 1.00 97.50 129 VAL A C 1
ATOM 957 O O . VAL A 1 129 ? -3.888 0.635 11.456 1.00 97.50 129 VAL A O 1
ATOM 960 N N . ASP A 1 130 ? -2.189 2.119 11.346 1.00 95.31 130 ASP A N 1
ATOM 961 C CA . ASP A 1 130 ? -2.377 2.685 12.676 1.00 95.31 130 ASP A CA 1
ATOM 962 C C . ASP A 1 130 ? -3.200 3.967 12.564 1.00 95.31 130 ASP A C 1
ATOM 964 O O . ASP A 1 130 ? -2.814 4.914 11.874 1.00 95.31 130 ASP A O 1
ATOM 968 N N . VAL A 1 131 ? -4.352 3.979 13.233 1.00 92.81 131 VAL A N 1
ATOM 969 C CA . VAL A 1 131 ? -5.315 5.081 13.193 1.00 92.81 131 VAL A CA 1
ATOM 970 C C . VAL A 1 131 ? -5.587 5.567 14.605 1.00 92.81 131 VAL A C 1
ATOM 972 O O . VAL A 1 131 ? -6.050 4.806 15.456 1.00 92.81 131 VAL A O 1
ATOM 975 N N . GLU A 1 132 ? -5.366 6.854 14.852 1.00 89.69 132 GLU A N 1
ATOM 976 C CA . GLU A 1 132 ? -5.776 7.470 16.107 1.00 89.69 132 GLU A CA 1
ATOM 977 C C . GLU A 1 132 ? -7.302 7.597 16.173 1.00 89.69 132 GLU A C 1
ATOM 979 O O . GLU A 1 132 ? -7.957 8.137 15.277 1.00 89.69 132 GLU A O 1
ATOM 984 N N . ARG A 1 133 ? -7.895 7.061 17.242 1.00 80.06 133 ARG A N 1
ATOM 985 C CA . ARG A 1 133 ? -9.346 7.014 17.399 1.00 80.06 133 ARG A CA 1
ATOM 986 C C . ARG A 1 133 ? -9.907 8.340 17.914 1.00 80.06 133 ARG A C 1
ATOM 988 O O . ARG A 1 133 ? -9.891 8.603 19.114 1.00 80.06 133 ARG A O 1
ATOM 995 N N . ILE A 1 134 ? -10.546 9.090 17.020 1.00 72.44 134 ILE A N 1
ATOM 996 C CA . ILE A 1 134 ? -11.200 10.376 17.329 1.00 72.44 134 ILE A CA 1
ATOM 997 C C . ILE A 1 134 ? -12.567 10.176 18.034 1.00 72.44 134 ILE A C 1
ATOM 999 O O . ILE A 1 134 ? -13.064 11.048 18.747 1.00 72.44 134 ILE A O 1
ATOM 1003 N N . SER A 1 135 ? -13.196 8.998 17.909 1.00 70.62 135 SER A N 1
ATOM 1004 C CA . SER A 1 135 ? -14.546 8.757 18.446 1.00 70.62 135 SER A CA 1
ATOM 1005 C C . SER A 1 135 ? -14.584 8.553 19.973 1.00 70.62 135 SER A C 1
ATOM 1007 O O . SER A 1 135 ? -13.853 7.714 20.515 1.00 70.62 135 SER A O 1
ATOM 1009 N N . LYS A 1 136 ? -15.543 9.203 20.655 1.00 64.44 136 LYS A N 1
ATOM 1010 C CA . LYS A 1 136 ? -15.890 8.949 22.073 1.00 64.44 136 LYS A CA 1
ATOM 1011 C C . LYS A 1 136 ? -16.609 7.608 22.313 1.00 64.44 136 LYS A C 1
ATOM 1013 O O . LYS A 1 136 ? -16.734 7.202 23.463 1.00 64.44 136 LYS A O 1
ATOM 1018 N N . ARG A 1 137 ? -17.061 6.924 21.254 1.00 66.69 137 ARG A N 1
ATOM 1019 C CA . ARG A 1 137 ? -17.788 5.640 21.336 1.00 66.69 137 ARG A CA 1
ATOM 1020 C C . ARG A 1 137 ? -16.958 4.580 22.060 1.00 66.69 137 ARG A C 1
ATOM 1022 O O . ARG A 1 137 ? -15.726 4.642 22.026 1.00 66.69 137 ARG A O 1
ATOM 1029 N N . LYS A 1 138 ? -17.572 3.579 22.686 1.00 64.62 138 LYS A N 1
ATOM 1030 C CA . LYS A 1 138 ? -16.805 2.449 23.244 1.00 64.62 138 LYS A CA 1
ATOM 1031 C C . LYS A 1 138 ? -16.339 1.529 22.099 1.00 64.62 138 LYS A C 1
ATOM 1033 O O . LYS A 1 138 ? -17.008 1.473 21.068 1.00 64.62 138 LYS A O 1
ATOM 1038 N N . PRO A 1 139 ? -15.145 0.910 22.160 1.00 64.56 139 PRO A N 1
ATOM 1039 C CA . PRO A 1 139 ? -14.785 -0.141 21.205 1.00 64.56 139 PRO A CA 1
ATOM 1040 C C . PRO A 1 139 ? -15.816 -1.283 21.286 1.00 64.56 139 PRO A C 1
ATOM 1042 O O . PRO A 1 139 ? -16.171 -1.679 22.390 1.00 64.56 139 PRO A O 1
ATOM 1045 N N . GLY A 1 140 ? -16.315 -1.779 20.148 1.00 67.50 140 GLY A N 1
ATOM 1046 C CA . GLY A 1 140 ? -17.288 -2.888 20.092 1.00 67.50 140 GLY A CA 1
ATOM 1047 C C . GLY A 1 140 ? -18.772 -2.495 20.081 1.00 67.50 140 GLY A C 1
ATOM 1048 O O . GLY A 1 140 ? -19.627 -3.359 19.928 1.00 67.50 140 GLY A O 1
ATOM 1049 N N . GLU A 1 141 ? -19.098 -1.207 20.194 1.00 73.50 141 GLU A N 1
ATOM 1050 C CA . GLU A 1 141 ? -20.478 -0.725 20.081 1.00 73.50 141 GLU A CA 1
ATOM 1051 C C . GLU A 1 141 ? -20.871 -0.569 18.599 1.00 73.50 141 GLU A C 1
ATOM 1053 O O . GLU A 1 141 ? -20.427 0.363 17.920 1.00 73.50 141 GLU A O 1
ATOM 1058 N N . VAL A 1 142 ? -21.675 -1.505 18.084 1.00 68.44 142 VAL A N 1
ATOM 1059 C CA . VAL A 1 142 ? -22.254 -1.442 16.733 1.00 68.44 142 VAL A CA 1
ATOM 1060 C C . VAL A 1 142 ? -23.538 -0.623 16.800 1.00 68.44 142 VAL A C 1
ATOM 1062 O O . VAL A 1 142 ? -24.495 -1.016 17.459 1.00 68.44 142 VAL A O 1
ATOM 1065 N N . VAL A 1 143 ? -23.561 0.524 16.122 1.00 62.03 143 VAL A N 1
ATOM 1066 C CA . VAL A 1 143 ? -24.762 1.359 16.025 1.00 62.03 143 VAL A CA 1
ATOM 1067 C C . VAL A 1 143 ? -25.419 1.057 14.688 1.00 62.03 143 VAL A C 1
ATOM 1069 O O . VAL A 1 143 ? -24.874 1.408 13.641 1.00 62.03 143 VAL A O 1
ATOM 1072 N N . PHE A 1 144 ? -26.568 0.391 14.718 1.00 64.88 144 PHE A N 1
ATOM 1073 C CA . PHE A 1 144 ? -27.410 0.262 13.536 1.00 64.88 144 PHE A CA 1
ATOM 1074 C C . PHE A 1 144 ? -27.978 1.646 13.222 1.00 64.88 144 PHE A C 1
ATOM 1076 O O . PHE A 1 144 ? -28.676 2.236 14.044 1.00 64.88 144 PHE A O 1
ATOM 1083 N N . ALA A 1 145 ? -27.633 2.197 12.060 1.00 48.62 145 ALA A N 1
ATOM 1084 C CA . ALA A 1 145 ? -28.304 3.382 11.553 1.00 48.62 145 ALA A CA 1
ATOM 1085 C C . ALA A 1 145 ? -29.696 2.945 11.081 1.00 48.62 145 ALA A C 1
ATOM 1087 O O . ALA A 1 145 ? -29.837 2.372 10.005 1.00 48.62 145 ALA A O 1
ATOM 1088 N N . THR A 1 146 ? -30.708 3.135 11.922 1.00 44.25 146 THR A N 1
ATOM 1089 C CA . THR A 1 146 ? -32.108 3.020 11.507 1.00 44.25 146 THR A CA 1
ATOM 1090 C C . THR A 1 146 ? -32.441 4.196 10.595 1.00 44.25 146 THR A C 1
ATOM 1092 O O . THR A 1 146 ? -32.317 5.348 11.013 1.00 44.25 146 THR A O 1
ATOM 1095 N N . SER A 1 147 ? -32.792 3.871 9.349 1.00 53.72 147 SER A N 1
ATOM 1096 C CA . SER A 1 147 ? -33.400 4.758 8.350 1.00 53.72 147 SER A CA 1
ATOM 1097 C C . SER A 1 147 ? -34.813 5.166 8.735 1.00 53.72 147 SER A C 1
ATOM 1099 O O . SER A 1 147 ? -35.526 4.264 9.234 1.00 53.72 147 SER A O 1
#

Sequence (147 aa):
MSAASSDSAEIATASKRPFDPYLADPSPPSKLQRFSQSDISPADADSGGEAGAESEAMAGARLSRTQRYLVAVEYDGTRFSGSQQQPNQRTVVGVLKEAFHKFIGQPVSIFCSSRTDAGVHALSNVCHVDVERISKRKPGEVVFATS

Secondary structure (DSSP, 8-state):
--------------------TT-PPPPPPPPPP---------------------TTSS-------EEEEEEEEEE-GGG-S-SS--TTS--HHHHHHHHHHHHHSS--EEEESS---TT--EEEEEEEEEEE----SPTT-------